Protein AF-A0A956TZY7-F1 (afdb_monomer_lite)

Structure (mmCIF, N/CA/C/O backbone):
data_AF-A0A956TZY7-F1
#
_entry.id   AF-A0A956TZY7-F1
#
loop_
_atom_site.group_PDB
_atom_site.id
_atom_site.type_symbol
_atom_site.label_atom_id
_atom_site.label_alt_id
_atom_site.label_comp_id
_atom_site.label_asym_id
_atom_site.label_entity_id
_atom_site.label_seq_id
_atom_site.pdbx_PDB_ins_code
_atom_site.Cartn_x
_atom_site.Cartn_y
_atom_site.Cartn_z
_atom_site.occupancy
_atom_site.B_iso_or_equiv
_atom_site.auth_seq_id
_atom_site.auth_comp_id
_atom_site.auth_asym_id
_atom_site.auth_atom_id
_atom_site.pdbx_PDB_model_num
ATOM 1 N N . MET A 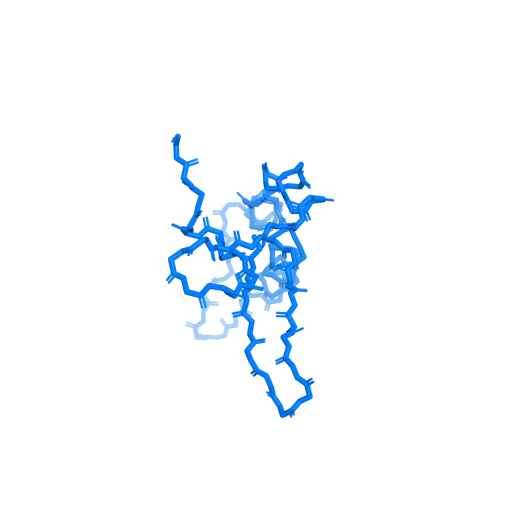1 1 ? -2.693 1.394 8.494 1.00 92.50 1 MET A N 1
ATOM 2 C CA . MET A 1 1 ? -3.573 0.336 7.952 1.00 92.50 1 MET A CA 1
ATOM 3 C C . MET A 1 1 ? -4.671 0.924 7.087 1.00 92.50 1 MET A C 1
ATOM 5 O O . MET A 1 1 ? -5.262 1.948 7.427 1.00 92.50 1 MET A O 1
ATOM 9 N N . ILE A 1 2 ? -5.015 0.222 6.014 1.00 95.69 2 ILE A N 1
ATOM 10 C CA . ILE A 1 2 ? -6.205 0.475 5.205 1.00 95.69 2 ILE A CA 1
ATOM 11 C C . ILE A 1 2 ? -7.365 -0.329 5.804 1.00 95.69 2 ILE A C 1
ATOM 13 O O . ILE A 1 2 ? -7.261 -1.539 5.998 1.00 95.69 2 ILE A O 1
ATOM 17 N N . ARG A 1 3 ? -8.482 0.348 6.089 1.00 94.69 3 ARG A N 1
ATOM 18 C CA . ARG A 1 3 ? -9.727 -0.266 6.576 1.00 94.69 3 ARG A CA 1
ATOM 19 C C . ARG A 1 3 ? -10.715 -0.416 5.422 1.00 94.69 3 ARG A C 1
ATOM 21 O O . ARG A 1 3 ? -11.064 0.582 4.793 1.00 94.69 3 ARG A O 1
ATOM 28 N N . ARG A 1 4 ? -11.241 -1.624 5.208 1.00 95.69 4 ARG A N 1
ATOM 29 C CA . ARG A 1 4 ? -12.327 -1.904 4.254 1.00 95.69 4 ARG A CA 1
ATOM 30 C C . ARG A 1 4 ? -13.471 -2.639 4.948 1.00 95.69 4 ARG A C 1
ATOM 32 O O . ARG A 1 4 ? -13.229 -3.595 5.675 1.00 95.69 4 ARG A O 1
ATOM 39 N N . LYS A 1 5 ? -14.713 -2.203 4.722 1.00 95.88 5 LYS A N 1
ATOM 40 C CA . LYS A 1 5 ? -15.912 -2.896 5.220 1.00 95.88 5 LYS A CA 1
ATOM 41 C C . LYS A 1 5 ? -16.355 -3.974 4.237 1.00 95.88 5 LYS A C 1
ATOM 43 O O . LYS A 1 5 ? -16.321 -3.736 3.029 1.00 95.88 5 LYS A O 1
ATOM 48 N N . ASP A 1 6 ? -16.822 -5.104 4.744 1.00 95.31 6 ASP A N 1
ATOM 49 C CA . ASP A 1 6 ? -17.582 -6.090 3.976 1.00 95.31 6 ASP A CA 1
ATOM 50 C C . ASP A 1 6 ? -18.863 -6.508 4.729 1.00 95.31 6 ASP A C 1
ATOM 52 O O . ASP A 1 6 ? -19.307 -5.812 5.648 1.00 95.31 6 ASP A O 1
ATOM 56 N N . SER A 1 7 ? -19.516 -7.588 4.290 1.00 95.88 7 SER A N 1
ATOM 57 C CA . SER A 1 7 ? -20.742 -8.102 4.914 1.00 95.88 7 SER A CA 1
ATOM 58 C C . SER A 1 7 ? -20.518 -8.790 6.262 1.00 95.88 7 SER A C 1
ATOM 60 O O . SER A 1 7 ? -21.470 -8.902 7.031 1.00 95.88 7 SER A O 1
ATOM 62 N N . GLU A 1 8 ? -19.305 -9.263 6.545 1.00 94.75 8 GLU A N 1
ATOM 63 C CA . GLU A 1 8 ? -18.969 -10.042 7.744 1.00 94.75 8 GLU A CA 1
ATOM 64 C C . GLU A 1 8 ? -18.224 -9.206 8.795 1.00 94.75 8 GLU A C 1
ATOM 66 O O . GLU A 1 8 ? -18.209 -9.555 9.975 1.00 94.75 8 GLU A O 1
ATOM 71 N N . GLY A 1 9 ? -17.665 -8.061 8.404 1.00 95.38 9 GLY A N 1
ATOM 72 C CA . GLY A 1 9 ? -17.041 -7.116 9.313 1.00 95.38 9 GLY A CA 1
ATOM 73 C C . GLY A 1 9 ? -16.057 -6.177 8.625 1.00 95.38 9 GLY A C 1
ATOM 74 O O . GLY A 1 9 ? -16.377 -5.478 7.659 1.00 95.38 9 GLY A O 1
ATOM 75 N N . TRP A 1 10 ? -14.863 -6.097 9.211 1.00 96.12 10 TRP A N 1
ATOM 76 C CA . TRP A 1 10 ? -13.780 -5.235 8.758 1.00 96.12 10 TRP A CA 1
ATOM 77 C C . TRP A 1 10 ? -12.596 -6.076 8.300 1.00 96.12 10 TRP A C 1
ATOM 79 O O . TRP A 1 10 ? -12.100 -6.917 9.045 1.00 96.12 10 TRP A O 1
ATOM 89 N N . ILE A 1 11 ? -12.099 -5.770 7.107 1.00 96.06 11 ILE A N 1
ATOM 90 C CA . ILE A 1 11 ? -10.804 -6.227 6.617 1.00 96.06 11 ILE A CA 1
ATOM 91 C C . ILE A 1 11 ? -9.799 -5.109 6.878 1.00 96.06 11 ILE A C 1
ATOM 93 O O . ILE A 1 11 ? -10.023 -3.955 6.488 1.00 96.06 11 ILE A O 1
ATOM 97 N N . LEU A 1 12 ? -8.692 -5.461 7.526 1.00 95.50 12 LEU A N 1
ATOM 98 C CA . LEU A 1 12 ? -7.568 -4.565 7.769 1.00 95.50 12 LEU A CA 1
ATOM 99 C C . LEU A 1 12 ? -6.387 -5.025 6.925 1.00 95.50 12 LEU A C 1
ATOM 101 O O . LEU A 1 12 ? -6.018 -6.196 6.961 1.00 95.50 12 LEU A O 1
ATOM 105 N N . VAL A 1 13 ? -5.825 -4.099 6.158 1.00 96.50 13 VAL A N 1
ATOM 106 C CA . VAL A 1 13 ? -4.671 -4.347 5.293 1.00 96.50 13 VAL A CA 1
ATOM 107 C C . VAL A 1 13 ? -3.522 -3.482 5.786 1.00 96.50 13 VAL A C 1
ATOM 109 O O . VAL A 1 13 ? -3.704 -2.283 6.038 1.00 96.50 13 VAL A O 1
ATOM 112 N N . TYR A 1 14 ? -2.347 -4.080 5.949 1.00 97.06 14 TYR A N 1
ATOM 113 C CA . TYR A 1 14 ? -1.151 -3.328 6.302 1.00 97.06 14 TYR A CA 1
ATOM 114 C C . TYR A 1 14 ? -0.742 -2.438 5.129 1.00 97.06 14 TYR A C 1
ATOM 116 O O . TYR A 1 14 ? -0.863 -2.815 3.964 1.00 97.06 14 TYR A O 1
ATOM 124 N N . GLN A 1 15 ? -0.254 -1.242 5.432 1.00 97.00 15 GLN A N 1
ATOM 125 C CA . GLN A 1 15 ? 0.255 -0.326 4.419 1.00 97.00 15 GLN A CA 1
ATOM 126 C C . GLN A 1 15 ? 1.477 -0.903 3.710 1.00 97.00 15 GLN A C 1
ATOM 128 O O . GLN A 1 15 ? 1.630 -0.731 2.505 1.00 97.00 15 GLN A O 1
ATOM 133 N N . HIS A 1 16 ? 2.303 -1.677 4.420 1.00 96.94 16 HIS A N 1
ATOM 134 C CA . HIS A 1 16 ? 3.404 -2.376 3.766 1.00 96.94 16 HIS A CA 1
ATOM 135 C C . HIS A 1 16 ? 2.917 -3.396 2.730 1.00 96.94 16 HIS A C 1
ATOM 137 O O . HIS A 1 16 ? 3.468 -3.440 1.637 1.00 96.94 16 HIS A O 1
ATOM 143 N N . ASP A 1 17 ? 1.863 -4.163 3.020 1.00 97.44 17 ASP A N 1
ATOM 144 C CA . ASP A 1 17 ? 1.322 -5.133 2.059 1.00 97.44 17 ASP A CA 1
ATOM 145 C C . ASP A 1 17 ? 0.730 -4.424 0.828 1.00 97.44 17 ASP A C 1
ATOM 147 O O . ASP A 1 17 ? 0.891 -4.886 -0.302 1.00 97.44 17 ASP A O 1
ATOM 151 N N . HIS A 1 18 ? 0.099 -3.258 1.024 1.00 97.69 18 HIS A N 1
ATOM 152 C CA . HIS A 1 18 ? -0.313 -2.379 -0.075 1.00 97.69 18 HIS A CA 1
ATOM 153 C C . HIS A 1 18 ? 0.882 -1.919 -0.924 1.00 97.69 18 HIS A C 1
ATOM 155 O O . HIS A 1 18 ? 0.813 -1.971 -2.155 1.00 97.69 18 HIS A O 1
ATOM 161 N N . ALA A 1 19 ? 1.974 -1.501 -0.283 1.00 98.25 19 ALA A N 1
ATOM 162 C CA . ALA A 1 19 ? 3.184 -1.071 -0.971 1.00 98.25 19 ALA A CA 1
ATOM 163 C C . ALA A 1 19 ? 3.835 -2.208 -1.769 1.00 98.25 19 ALA A C 1
ATOM 165 O O . ALA A 1 19 ? 4.176 -2.009 -2.934 1.00 98.25 19 ALA A O 1
ATOM 166 N N . VAL A 1 20 ? 3.915 -3.419 -1.209 1.00 98.19 20 VAL A N 1
ATOM 167 C CA . VAL A 1 20 ? 4.428 -4.599 -1.925 1.00 98.19 20 VAL A CA 1
ATOM 168 C C . VAL A 1 20 ? 3.591 -4.882 -3.174 1.00 98.19 20 VAL A C 1
ATOM 170 O O . VAL A 1 20 ? 4.159 -5.021 -4.256 1.00 98.19 20 VAL A O 1
ATOM 173 N N . LEU A 1 21 ? 2.256 -4.873 -3.066 1.00 98.38 21 LEU A N 1
ATOM 174 C CA . LEU A 1 21 ? 1.368 -5.041 -4.224 1.00 98.38 21 LEU A CA 1
ATOM 175 C C . LEU A 1 21 ? 1.578 -3.938 -5.278 1.00 98.38 21 LEU A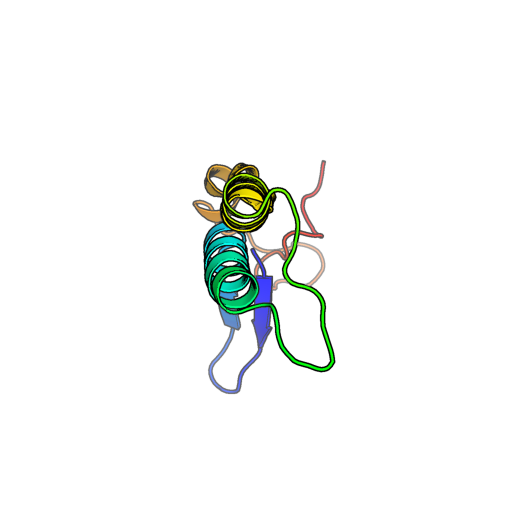 C 1
ATOM 177 O O . LEU A 1 21 ? 1.590 -4.213 -6.478 1.00 98.38 21 LEU A O 1
ATOM 181 N N . ALA A 1 22 ? 1.772 -2.686 -4.857 1.00 98.44 22 ALA A N 1
ATOM 182 C CA . ALA A 1 22 ? 2.118 -1.603 -5.778 1.00 98.44 22 ALA A CA 1
ATOM 183 C C . ALA A 1 22 ? 3.457 -1.875 -6.492 1.00 98.44 22 ALA A C 1
ATOM 185 O O . ALA A 1 22 ? 3.575 -1.621 -7.693 1.00 98.44 22 ALA A O 1
ATOM 186 N N . GLY A 1 23 ? 4.431 -2.447 -5.775 1.00 98.25 23 GLY A N 1
ATOM 187 C CA . GLY A 1 23 ? 5.703 -2.947 -6.299 1.00 98.25 23 GLY A CA 1
ATOM 188 C C . GLY A 1 23 ? 5.525 -3.988 -7.410 1.00 98.25 23 GLY A C 1
ATOM 189 O O . GLY A 1 23 ? 6.135 -3.884 -8.475 1.00 98.25 23 GLY A O 1
ATOM 190 N N . GLU A 1 24 ? 4.639 -4.962 -7.200 1.00 98.19 24 GLU A N 1
ATOM 191 C CA . GLU A 1 24 ? 4.309 -5.988 -8.199 1.00 98.19 24 GLU A CA 1
ATOM 192 C C . GLU A 1 24 ? 3.671 -5.380 -9.457 1.00 98.19 24 GLU A C 1
ATOM 194 O O . GLU A 1 24 ? 4.021 -5.748 -10.580 1.00 98.19 24 GLU A O 1
ATOM 199 N N . ILE A 1 25 ? 2.776 -4.402 -9.285 1.00 97.69 25 ILE A N 1
ATOM 200 C CA . ILE A 1 25 ? 2.133 -3.696 -10.400 1.00 97.69 25 ILE A CA 1
ATOM 201 C C . ILE A 1 25 ? 3.165 -2.894 -11.202 1.00 97.69 25 ILE A C 1
ATOM 203 O O . ILE A 1 25 ? 3.191 -2.987 -12.432 1.00 97.69 25 ILE A O 1
ATOM 207 N N . ILE A 1 26 ? 4.038 -2.124 -10.538 1.00 97.44 26 ILE A N 1
ATOM 208 C CA . ILE A 1 26 ? 5.038 -1.301 -11.235 1.00 97.44 26 ILE A CA 1
ATOM 209 C C . ILE A 1 26 ? 6.108 -2.158 -11.932 1.00 97.44 26 ILE A C 1
ATOM 211 O O . ILE A 1 26 ? 6.632 -1.763 -12.974 1.00 97.44 26 ILE A O 1
ATOM 215 N N . ALA A 1 27 ? 6.396 -3.360 -11.419 1.00 97.06 27 ALA A N 1
ATOM 216 C CA . ALA A 1 27 ? 7.320 -4.303 -12.050 1.00 97.06 27 ALA A CA 1
ATOM 217 C C . ALA A 1 27 ? 6.829 -4.793 -13.426 1.00 97.06 27 ALA A C 1
ATOM 219 O O . ALA A 1 27 ? 7.642 -5.143 -14.284 1.00 97.06 27 ALA A O 1
ATOM 220 N N . LEU A 1 28 ? 5.512 -4.773 -13.652 1.00 96.44 28 LEU A N 1
ATOM 221 C CA . LEU A 1 28 ? 4.873 -5.093 -14.930 1.00 96.44 28 LEU A CA 1
ATOM 222 C C . LEU A 1 28 ? 4.552 -3.840 -15.766 1.00 96.44 28 LEU A C 1
ATOM 224 O O . LEU A 1 28 ? 3.956 -3.949 -16.837 1.00 96.44 28 LEU A O 1
ATOM 228 N N . TRP A 1 29 ? 4.936 -2.648 -15.298 1.00 96.06 29 TRP A N 1
ATOM 229 C CA . TRP A 1 29 ? 4.596 -1.384 -15.945 1.00 96.06 29 TRP A CA 1
ATOM 230 C C . TRP A 1 29 ? 5.494 -1.085 -17.143 1.00 96.06 29 TRP A C 1
ATOM 232 O O . TRP A 1 29 ? 6.726 -1.072 -17.050 1.00 96.06 29 TRP A O 1
ATOM 242 N N . GLY A 1 30 ? 4.860 -0.777 -18.269 1.00 96.38 30 GLY A N 1
ATOM 243 C CA . GLY A 1 30 ? 5.525 -0.519 -19.540 1.00 96.38 30 GLY A CA 1
ATOM 244 C C . GLY A 1 30 ? 4.855 -1.279 -20.679 1.00 96.38 30 GLY A C 1
ATOM 245 O O . GLY A 1 30 ? 4.873 -2.506 -20.693 1.00 96.38 30 GLY A O 1
ATOM 246 N N . ASN A 1 31 ? 4.272 -0.561 -21.633 1.00 95.56 31 ASN A N 1
ATOM 247 C CA . ASN A 1 31 ? 3.651 -1.104 -22.843 1.00 95.56 31 ASN A CA 1
ATOM 248 C C . ASN A 1 31 ? 3.593 -0.015 -23.938 1.00 95.56 31 ASN A C 1
ATOM 250 O O . ASN A 1 31 ? 4.247 1.019 -23.807 1.00 95.56 31 ASN A O 1
ATOM 254 N N . ASP A 1 32 ? 2.832 -0.246 -25.010 1.00 97.38 32 ASP A N 1
ATOM 255 C CA . ASP A 1 32 ? 2.706 0.700 -26.129 1.00 97.38 32 ASP A CA 1
ATOM 256 C C . ASP A 1 32 ? 2.079 2.049 -25.719 1.00 97.38 32 ASP A C 1
ATOM 258 O O . ASP A 1 32 ? 2.372 3.074 -26.333 1.00 97.38 32 ASP A O 1
ATOM 262 N N . ASP A 1 33 ? 1.275 2.062 -24.652 1.00 97.25 33 ASP A N 1
ATOM 263 C CA . ASP A 1 33 ? 0.587 3.251 -24.139 1.00 97.25 33 ASP A CA 1
ATOM 264 C C . ASP A 1 33 ? 1.350 3.932 -22.986 1.00 97.25 33 ASP A C 1
ATOM 266 O O . ASP A 1 33 ? 1.203 5.135 -22.755 1.00 97.25 33 ASP A O 1
ATOM 270 N N . PHE A 1 34 ? 2.175 3.182 -22.247 1.00 94.81 34 PHE A N 1
ATOM 271 C CA . PHE A 1 34 ? 2.858 3.648 -21.039 1.00 94.81 34 PHE A CA 1
ATOM 272 C C . PHE A 1 34 ? 4.358 3.369 -21.075 1.00 94.81 34 PHE A C 1
ATOM 274 O O . PHE A 1 34 ? 4.806 2.228 -21.166 1.00 94.81 34 PHE A O 1
ATOM 281 N N . THR A 1 35 ? 5.164 4.411 -20.878 1.00 96.06 35 THR A N 1
ATOM 282 C CA . THR A 1 35 ? 6.620 4.268 -20.780 1.00 96.06 35 THR A CA 1
ATOM 283 C C . THR A 1 35 ? 7.021 3.526 -19.505 1.00 96.06 35 THR A C 1
ATOM 285 O O . THR A 1 35 ? 6.605 3.885 -18.402 1.00 96.06 35 THR A O 1
ATOM 288 N N . ARG A 1 36 ? 7.903 2.530 -19.645 1.00 96.75 36 ARG A N 1
ATOM 289 C CA . ARG A 1 36 ? 8.551 1.857 -18.510 1.00 96.75 36 ARG A CA 1
ATOM 290 C C . ARG A 1 36 ? 9.343 2.873 -17.664 1.00 96.75 36 ARG A C 1
ATOM 292 O O . ARG A 1 36 ? 10.132 3.627 -18.246 1.00 96.75 36 ARG A O 1
ATOM 299 N N . PRO A 1 37 ? 9.189 2.896 -16.325 1.00 96.06 37 PRO A N 1
ATOM 300 C CA . PRO A 1 37 ? 9.843 3.892 -15.482 1.00 96.06 37 PRO A CA 1
ATOM 301 C C . PRO A 1 37 ? 11.370 3.782 -15.526 1.00 96.06 37 PRO A C 1
ATOM 303 O O . PRO A 1 37 ? 11.931 2.707 -15.757 1.00 96.06 37 PRO A O 1
ATOM 306 N N . ARG A 1 38 ? 12.046 4.917 -15.305 1.00 96.69 38 ARG A N 1
ATOM 307 C CA . ARG A 1 38 ? 13.509 5.006 -15.231 1.00 96.69 38 ARG A CA 1
ATOM 308 C C . ARG A 1 38 ? 13.940 5.892 -14.052 1.00 96.69 38 ARG A C 1
ATOM 310 O O . ARG A 1 38 ? 13.387 6.984 -13.926 1.00 96.69 38 ARG A O 1
ATOM 317 N N . PRO A 1 39 ? 14.945 5.475 -13.263 1.00 97.25 39 PRO A N 1
ATOM 318 C CA . PRO A 1 39 ? 15.660 4.196 -13.355 1.00 97.25 39 PRO A CA 1
ATOM 319 C C . PRO A 1 39 ? 14.794 3.036 -12.809 1.00 97.25 39 PRO A C 1
ATOM 321 O O . PRO A 1 39 ? 14.043 3.211 -11.856 1.00 97.25 39 PRO A O 1
ATOM 324 N N . PHE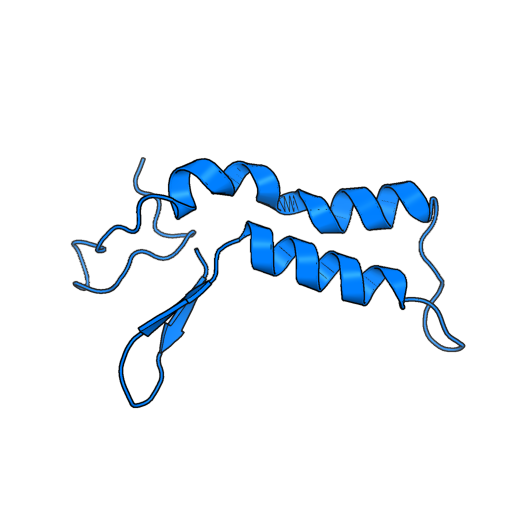 A 1 40 ? 14.768 1.895 -13.510 1.00 97.06 40 PHE A N 1
ATOM 325 C CA . PHE A 1 40 ? 13.691 0.910 -13.326 1.00 97.06 40 PHE A CA 1
ATOM 326 C C . PHE A 1 40 ? 13.756 0.205 -11.969 1.00 97.06 40 PHE A C 1
ATOM 328 O O . PHE A 1 40 ? 12.750 0.152 -11.269 1.00 97.06 40 PHE A O 1
ATOM 335 N N . GLU A 1 41 ? 14.919 -0.329 -11.599 1.00 97.94 41 GLU A N 1
ATOM 336 C CA . GLU A 1 41 ? 15.075 -1.145 -10.389 1.00 97.94 41 GLU A CA 1
ATOM 337 C C . GLU A 1 41 ? 14.830 -0.318 -9.122 1.00 97.94 41 GLU A C 1
ATOM 339 O O . GLU A 1 41 ? 14.122 -0.753 -8.218 1.00 97.94 41 GLU A O 1
ATOM 344 N N . GLU A 1 42 ? 15.333 0.912 -9.089 1.00 98.50 42 GLU A N 1
ATOM 345 C CA . GLU A 1 42 ? 15.176 1.831 -7.970 1.00 98.50 42 GLU A CA 1
ATOM 346 C C . GLU A 1 42 ? 13.742 2.344 -7.856 1.00 98.50 42 GLU A C 1
ATOM 348 O O . GLU A 1 42 ? 13.258 2.523 -6.743 1.00 98.50 42 GLU A O 1
ATOM 353 N N . VAL A 1 43 ? 13.036 2.550 -8.976 1.00 98.25 43 VAL A N 1
ATOM 354 C CA . VAL A 1 43 ? 11.608 2.898 -8.934 1.00 98.25 43 VAL A CA 1
ATOM 355 C C . VAL A 1 43 ? 10.785 1.722 -8.414 1.00 98.25 43 VAL A C 1
ATOM 357 O O . VAL A 1 43 ? 9.941 1.931 -7.548 1.00 98.25 43 VAL A O 1
ATOM 360 N N . VAL A 1 44 ? 11.040 0.493 -8.877 1.00 98.38 44 VAL A N 1
ATOM 361 C CA . VAL A 1 44 ? 10.354 -0.700 -8.349 1.00 98.38 44 VAL A CA 1
ATOM 362 C C . VAL A 1 44 ? 10.603 -0.839 -6.845 1.00 98.38 44 VAL A C 1
ATOM 364 O O . VAL A 1 44 ? 9.651 -1.016 -6.089 1.00 98.38 44 VAL A O 1
ATOM 367 N N . PHE A 1 45 ? 11.854 -0.687 -6.400 1.00 98.50 45 PHE A N 1
ATOM 368 C CA . PHE A 1 45 ? 12.209 -0.723 -4.980 1.00 98.50 45 PHE A CA 1
ATOM 369 C C . PHE A 1 45 ? 11.510 0.383 -4.178 1.00 98.50 45 PHE A C 1
ATOM 371 O O . PHE A 1 45 ? 10.883 0.106 -3.157 1.00 98.50 45 PHE A O 1
ATOM 378 N N . ALA A 1 46 ? 11.573 1.629 -4.653 1.00 98.50 46 ALA A N 1
ATOM 379 C CA . ALA A 1 46 ? 10.963 2.767 -3.975 1.00 98.50 46 ALA A CA 1
ATOM 380 C C . ALA A 1 46 ? 9.446 2.597 -3.833 1.00 98.50 46 ALA A C 1
ATOM 382 O O . ALA A 1 46 ? 8.901 2.901 -2.778 1.00 98.50 46 ALA A O 1
ATOM 383 N N . VAL A 1 47 ? 8.769 2.077 -4.862 1.00 98.50 47 VAL A N 1
ATOM 384 C CA . VAL A 1 47 ? 7.330 1.791 -4.807 1.00 98.50 47 VAL A CA 1
ATOM 385 C C . VAL A 1 47 ? 7.032 0.628 -3.860 1.00 98.50 47 VAL A C 1
ATOM 387 O O . VAL A 1 47 ? 6.085 0.729 -3.091 1.00 98.50 47 VAL A O 1
ATOM 390 N N . ALA A 1 48 ? 7.823 -0.445 -3.848 1.00 98.50 48 ALA A N 1
ATOM 391 C CA . ALA A 1 48 ? 7.586 -1.573 -2.942 1.00 98.50 48 ALA A CA 1
ATOM 392 C C . ALA A 1 48 ? 7.754 -1.203 -1.452 1.00 98.50 48 ALA A C 1
ATOM 394 O O . ALA A 1 48 ? 7.077 -1.759 -0.589 1.00 98.50 48 ALA A O 1
ATOM 395 N N . GLU A 1 49 ? 8.626 -0.238 -1.145 1.00 98.38 49 GLU A N 1
ATOM 396 C CA . GLU A 1 49 ? 8.960 0.157 0.230 1.00 98.38 49 GLU A CA 1
ATOM 397 C C . GLU A 1 49 ? 8.355 1.502 0.669 1.00 98.38 49 GLU A C 1
ATOM 399 O O . GLU A 1 49 ? 8.617 1.934 1.796 1.00 98.38 49 GLU A O 1
ATOM 404 N N . HIS A 1 50 ? 7.550 2.168 -0.173 1.00 98.31 50 HIS A N 1
ATOM 405 C CA . HIS A 1 50 ? 7.137 3.564 0.055 1.00 98.31 50 HIS A CA 1
ATOM 406 C C . HIS A 1 50 ? 6.432 3.796 1.398 1.00 98.31 50 HIS A C 1
ATOM 408 O O . HIS A 1 50 ? 6.643 4.831 2.024 1.00 98.31 50 HIS A O 1
ATOM 414 N N . ASP A 1 51 ? 5.672 2.807 1.869 1.00 97.38 51 ASP A N 1
ATOM 415 C CA . ASP A 1 51 ? 4.967 2.838 3.152 1.00 97.38 51 ASP A CA 1
ATOM 416 C C . ASP A 1 51 ? 5.532 1.840 4.185 1.00 97.38 51 ASP A C 1
ATOM 418 O O . ASP A 1 51 ? 4.888 1.493 5.176 1.00 97.38 51 ASP A O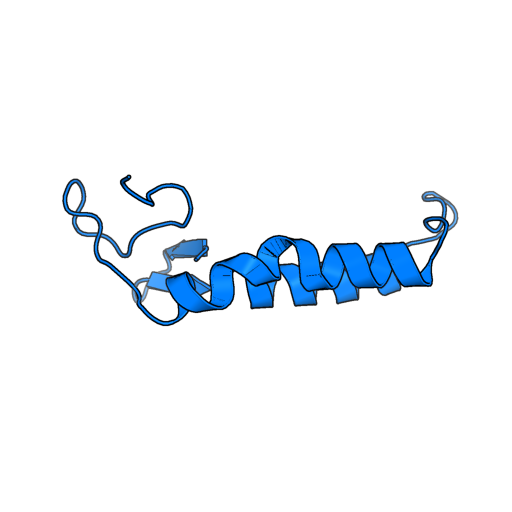 1
ATOM 422 N N . SER A 1 52 ? 6.774 1.386 4.014 1.00 96.19 52 SER A N 1
ATOM 423 C CA . SER A 1 52 ? 7.443 0.485 4.970 1.00 96.19 52 SER A CA 1
ATOM 424 C C . SER A 1 52 ? 7.533 1.048 6.397 1.00 96.19 52 SER A C 1
ATOM 426 O O . SER A 1 52 ? 7.535 0.279 7.362 1.00 96.19 52 SER A O 1
ATOM 428 N N . GLY A 1 53 ? 7.531 2.378 6.550 1.00 94.69 53 GLY A N 1
ATOM 429 C CA . GLY A 1 53 ? 7.521 3.063 7.847 1.00 94.69 53 GLY A CA 1
ATOM 430 C C . GLY A 1 53 ? 6.285 2.773 8.708 1.00 94.69 53 GLY A C 1
ATOM 431 O O . GLY A 1 53 ? 6.323 2.962 9.920 1.00 94.69 53 GLY A O 1
ATOM 432 N N . TRP A 1 54 ? 5.206 2.255 8.118 1.00 94.88 54 TRP A N 1
ATOM 433 C CA . TRP A 1 54 ? 3.970 1.929 8.831 1.00 94.88 54 TRP A CA 1
ATOM 434 C C . TRP A 1 54 ? 3.997 0.592 9.570 1.00 94.88 54 TRP A C 1
ATOM 436 O O . TRP A 1 54 ? 3.109 0.349 10.384 1.00 94.88 54 TRP A O 1
ATOM 446 N N . LYS A 1 55 ? 5.000 -0.269 9.332 1.00 94.69 55 LYS A N 1
ATOM 447 C CA . LYS A 1 55 ? 5.069 -1.635 9.891 1.00 94.69 55 LYS A CA 1
ATOM 448 C C . LYS A 1 55 ? 4.847 -1.679 11.406 1.00 94.69 55 LYS A C 1
ATOM 450 O O . LYS A 1 55 ? 4.101 -2.524 11.896 1.00 94.69 55 LYS A O 1
ATOM 455 N N . GLU A 1 56 ? 5.472 -0.767 12.149 1.00 93.50 56 GLU A N 1
ATOM 456 C CA . GLU A 1 56 ? 5.344 -0.717 13.610 1.00 93.50 56 GLU A CA 1
ATOM 457 C C . GLU A 1 56 ? 3.925 -0.334 14.047 1.00 93.50 56 GLU A C 1
ATOM 459 O O . GLU A 1 56 ? 3.334 -1.002 14.899 1.00 93.50 56 GLU A O 1
ATOM 464 N N . TRP A 1 57 ? 3.343 0.694 13.428 1.00 92.06 57 TRP A N 1
ATOM 465 C CA . TRP A 1 57 ? 1.982 1.126 13.740 1.00 92.06 57 TRP A CA 1
ATOM 466 C C . TRP A 1 57 ? 0.947 0.061 13.358 1.00 92.06 57 TRP A C 1
ATOM 468 O O . TRP A 1 57 ? 0.052 -0.243 14.145 1.00 92.06 57 TRP A O 1
ATOM 478 N N . ASP A 1 58 ? 1.103 -0.555 12.185 1.00 94.56 58 ASP A N 1
ATOM 479 C CA . ASP A 1 58 ? 0.209 -1.600 11.678 1.00 94.56 58 ASP A CA 1
ATOM 480 C C . ASP A 1 58 ? 0.231 -2.867 12.541 1.00 94.56 58 ASP A C 1
ATOM 482 O O . ASP A 1 58 ? -0.787 -3.547 12.653 1.00 94.56 58 ASP A O 1
ATOM 486 N N . SER A 1 59 ? 1.354 -3.157 13.210 1.00 94.12 59 SER A N 1
ATOM 487 C CA . SER A 1 59 ? 1.459 -4.292 14.138 1.00 94.12 59 SER A CA 1
ATOM 488 C C . SER A 1 59 ? 0.605 -4.145 15.409 1.00 94.12 59 SER A C 1
ATOM 490 O O . SER A 1 59 ? 0.395 -5.129 16.120 1.00 94.12 59 SER A O 1
ATOM 492 N N . HIS A 1 60 ? 0.055 -2.950 15.666 1.00 93.25 60 HIS A N 1
ATOM 493 C CA . HIS A 1 60 ? -0.816 -2.658 16.807 1.00 93.25 60 HIS A CA 1
ATOM 494 C C . HIS A 1 60 ? -2.136 -1.986 16.373 1.00 93.25 60 HIS A C 1
ATOM 496 O O . HIS A 1 60 ? -2.320 -0.786 16.602 1.00 93.25 60 HIS A O 1
ATOM 502 N N . PRO A 1 61 ? -3.092 -2.736 15.785 1.00 91.06 61 PRO A N 1
ATOM 503 C CA . PRO A 1 61 ? -4.411 -2.221 15.424 1.00 91.06 61 PRO A CA 1
ATOM 504 C C . PRO A 1 61 ? -5.124 -1.515 16.583 1.00 91.06 61 PRO A C 1
ATOM 506 O O . PRO A 1 61 ? -5.270 -2.075 17.670 1.00 91.06 61 PRO A O 1
ATOM 509 N N . LYS A 1 62 ? -5.614 -0.296 16.341 1.00 92.69 62 LYS A N 1
ATOM 510 C CA . LYS A 1 62 ? -6.359 0.511 17.324 1.00 92.69 62 LYS A CA 1
ATOM 511 C C . LYS A 1 62 ? -7.834 0.612 16.950 1.00 92.69 62 LYS A C 1
ATOM 513 O O . LYS A 1 62 ? -8.209 0.330 15.816 1.00 92.69 62 LYS A O 1
ATOM 518 N N . ILE A 1 63 ? -8.663 1.053 17.890 1.00 94.88 63 ILE A N 1
ATOM 519 C CA . ILE A 1 63 ? -10.043 1.478 17.633 1.00 94.88 63 ILE A CA 1
ATOM 520 C C . ILE A 1 63 ? -10.074 3.004 17.660 1.00 94.88 63 ILE A C 1
ATOM 522 O O . ILE A 1 63 ? -9.532 3.612 18.580 1.00 94.88 63 ILE A O 1
ATOM 526 N N . ASN A 1 64 ? -10.69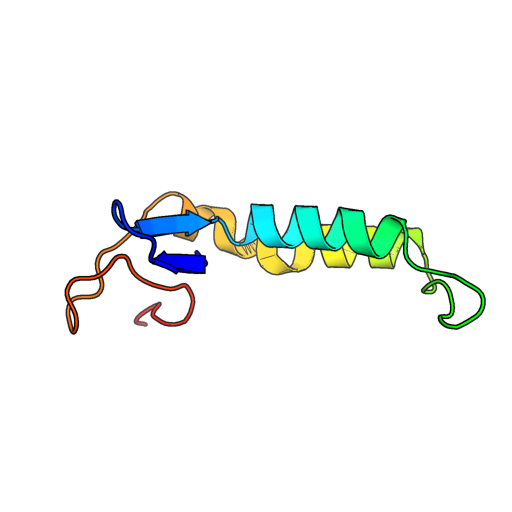6 3.611 16.655 1.00 94.38 64 ASN A N 1
ATOM 527 C CA . ASN A 1 64 ? -10.966 5.037 16.626 1.00 94.38 64 ASN A CA 1
ATOM 528 C C . ASN A 1 64 ? -12.044 5.362 17.684 1.00 94.38 64 ASN A C 1
ATOM 530 O O . ASN A 1 64 ? -13.139 4.791 17.624 1.00 94.38 64 ASN A O 1
ATOM 534 N N . PRO A 1 65 ? -11.763 6.254 18.649 1.00 93.31 65 PRO A N 1
ATOM 535 C CA . PRO A 1 65 ? -12.681 6.548 19.746 1.00 93.31 65 PRO A CA 1
ATOM 536 C C . PRO A 1 65 ? -13.920 7.346 19.312 1.00 93.31 65 PRO A C 1
ATOM 538 O O . PRO A 1 65 ? -14.952 7.253 19.972 1.00 93.31 65 PRO A O 1
ATOM 541 N N . GLU A 1 66 ? -13.850 8.101 18.214 1.00 94.38 66 GLU A N 1
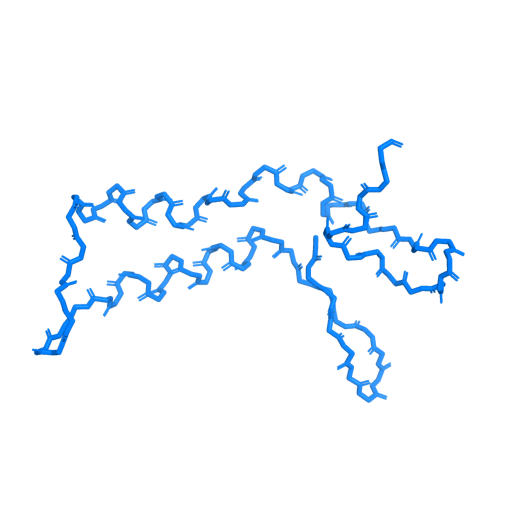ATOM 542 C CA . GLU A 1 66 ? -14.955 8.936 17.732 1.00 94.38 66 GLU A CA 1
ATOM 543 C C . GLU A 1 66 ? -16.081 8.103 17.111 1.00 94.38 66 GLU A C 1
ATOM 545 O O . GLU A 1 66 ? -17.261 8.405 17.291 1.00 94.38 66 GLU A O 1
ATOM 550 N N . ASN A 1 67 ? -15.728 7.050 16.368 1.00 93.88 67 ASN A N 1
ATOM 551 C CA . ASN A 1 67 ? -16.688 6.244 15.603 1.00 93.88 67 ASN A CA 1
ATOM 552 C C . ASN A 1 67 ? -16.753 4.763 16.019 1.00 93.88 67 ASN A C 1
ATOM 554 O O . ASN A 1 67 ? -17.659 4.049 15.586 1.00 93.88 67 ASN A O 1
ATOM 558 N N . GLY A 1 68 ? -15.827 4.293 16.860 1.00 94.94 68 GLY A N 1
ATOM 559 C CA . GLY A 1 68 ? -15.772 2.913 17.346 1.00 94.94 68 GLY A CA 1
ATOM 560 C C . GLY A 1 68 ? -15.294 1.881 16.317 1.00 94.94 68 GLY A C 1
ATOM 561 O O . GLY A 1 68 ? -15.453 0.681 16.540 1.00 94.94 68 GLY A O 1
ATOM 562 N N . TYR A 1 69 ? -14.737 2.299 15.180 1.00 95.31 69 TYR A N 1
ATOM 563 C CA . TYR A 1 69 ? -14.247 1.407 14.122 1.00 95.31 69 TYR A CA 1
ATOM 564 C C . TYR A 1 69 ? -12.739 1.159 14.248 1.00 95.31 69 TYR A C 1
ATOM 566 O O . TYR A 1 69 ? -12.045 1.951 14.881 1.00 95.31 69 TYR A O 1
ATOM 574 N N . PRO A 1 70 ? -12.177 0.107 13.622 1.00 95.31 70 PRO A N 1
ATOM 575 C CA . PRO A 1 70 ? -10.722 -0.061 13.562 1.00 95.31 70 PRO A CA 1
ATOM 576 C C . PRO A 1 70 ? -10.044 1.177 12.972 1.00 95.31 70 PRO A C 1
ATOM 578 O O . PRO A 1 70 ? -10.463 1.621 11.915 1.00 95.31 70 PRO A O 1
ATOM 581 N N . ALA A 1 71 ? -9.027 1.751 13.600 1.00 94.56 71 ALA A N 1
ATOM 582 C CA . ALA A 1 71 ? -8.424 3.002 13.148 1.00 94.56 71 ALA A CA 1
ATOM 583 C C . ALA A 1 71 ? -7.858 2.884 11.720 1.00 94.56 71 ALA A C 1
ATOM 585 O O . ALA A 1 71 ? -7.151 1.930 11.382 1.00 94.56 71 ALA A O 1
ATOM 586 N N . ASN A 1 72 ? -8.174 3.864 10.875 1.00 93.06 72 ASN A N 1
ATOM 587 C CA . ASN A 1 72 ? -7.545 4.025 9.567 1.00 93.06 72 ASN A CA 1
ATOM 588 C C . ASN A 1 72 ? -6.161 4.683 9.721 1.00 93.06 72 ASN A C 1
ATOM 590 O O . ASN A 1 72 ? -5.912 5.400 10.683 1.00 93.06 72 ASN A O 1
ATOM 594 N N . PHE A 1 73 ? -5.261 4.477 8.760 1.00 91.25 73 PHE A N 1
ATOM 595 C CA . PHE A 1 73 ? -3.950 5.134 8.729 1.00 91.25 73 PHE A CA 1
ATOM 596 C C . PHE A 1 73 ? -4.031 6.671 8.770 1.00 91.25 73 PHE A C 1
ATOM 598 O O . PHE A 1 73 ? -3.170 7.316 9.343 1.00 91.25 73 PHE A O 1
ATOM 605 N N . MET A 1 74 ? -5.095 7.276 8.244 1.00 91.06 74 MET A N 1
ATOM 606 C CA . MET A 1 74 ? -5.313 8.727 8.321 1.00 91.06 74 MET A CA 1
ATOM 607 C C . MET A 1 74 ? -5.819 9.200 9.694 1.00 91.06 74 MET A C 1
ATOM 609 O O . MET A 1 74 ? -5.916 10.397 9.933 1.00 91.06 74 MET A O 1
ATOM 613 N N . GLU A 1 75 ? -6.161 8.269 10.586 1.00 91.06 75 GLU A N 1
ATOM 614 C CA . GLU A 1 75 ? -6.702 8.509 11.930 1.00 91.06 75 GLU A CA 1
ATOM 615 C C . GLU A 1 75 ? -5.617 8.263 13.004 1.00 91.06 75 GLU A C 1
ATOM 617 O O . GLU A 1 75 ? -5.913 7.889 14.139 1.00 91.06 75 GLU A O 1
ATOM 622 N N . MET A 1 76 ? -4.337 8.427 12.644 1.00 71.88 76 MET A N 1
ATOM 623 C CA . MET A 1 76 ? -3.244 8.501 13.612 1.00 71.88 76 MET A CA 1
ATOM 624 C C . MET A 1 76 ? -3.381 9.800 14.410 1.00 71.88 76 MET A C 1
ATOM 626 O O . MET A 1 76 ? -2.877 10.839 13.992 1.00 71.88 76 MET A O 1
ATOM 630 N N . GLU A 1 77 ? -4.080 9.774 15.540 1.00 67.94 77 GLU A N 1
ATOM 631 C CA . GLU A 1 77 ? -4.029 10.908 16.462 1.00 67.94 77 GLU A CA 1
ATOM 632 C C . GLU A 1 77 ? -2.583 11.125 16.946 1.00 67.94 77 GLU A C 1
ATOM 634 O O . GLU A 1 77 ? -1.889 10.175 17.327 1.00 67.94 77 GLU A O 1
ATOM 639 N N . SER A 1 78 ? -2.149 12.385 16.857 1.00 49.94 78 SER A N 1
ATOM 640 C CA . SER A 1 78 ? -0.917 12.957 17.417 1.00 49.94 78 SER A CA 1
ATOM 641 C C . SER A 1 78 ? -0.922 13.015 18.938 1.00 49.94 78 SER A C 1
ATOM 643 O O . SER A 1 78 ? -2.001 13.327 19.487 1.00 49.94 78 SER A O 1
#

Sequence (78 aa):
MIRRKDSEGWILVYQHDHAVLAGEIIALWGNDDFTRPRPFEEVVFAVAEHDSGWKEWDSHPKINPENGYPANFMEMES

Radius of gyration: 15.85 Å; chains: 1; bounding box: 36×23×46 Å

Secondary structure (DSSP, 8-state):
-EEEE-SSSEEEE-HHHHHHHHHHHHHT--SSSSPPPSSHHHHHHHHHHTTGGGHHHHTS--B-TTT-SBPPGGG---

pLDDT: mean 94.64, std 6.84, range [49.94, 98.5]

Foldseek 3Di:
DAWDADPVGIDDDQVLNVLQVQLVVLLPADDPVGHNDPPRPVVSVCSNCVRVVCVVVSVDWDAQPVPRHTDHPVSPDD